Protein AF-A0A914N7N7-F1 (afdb_monomer_lite)

Structure (mmCIF, N/CA/C/O backbone):
data_AF-A0A914N7N7-F1
#
_entry.id   AF-A0A914N7N7-F1
#
loop_
_atom_site.group_PDB
_atom_site.id
_atom_site.type_symbol
_atom_site.label_atom_id
_atom_site.label_alt_id
_atom_site.label_comp_id
_atom_site.label_asym_id
_atom_site.label_entity_id
_atom_site.label_seq_id
_atom_site.pdbx_PDB_ins_code
_atom_site.Cartn_x
_atom_site.Cartn_y
_atom_site.Cartn_z
_atom_site.occupancy
_atom_site.B_iso_or_equiv
_atom_site.auth_seq_id
_atom_site.auth_comp_id
_atom_site.auth_asym_id
_atom_site.auth_atom_id
_atom_site.pdbx_PDB_model_num
ATOM 1 N N . MET A 1 1 ? 8.656 7.037 6.767 1.00 78.75 1 MET A N 1
ATOM 2 C CA . MET A 1 1 ? 8.300 6.973 5.324 1.00 78.75 1 MET A CA 1
ATOM 3 C C . MET A 1 1 ? 9.481 7.369 4.444 1.00 78.75 1 MET A C 1
ATOM 5 O O . MET A 1 1 ? 9.850 8.538 4.420 1.00 78.75 1 MET A O 1
ATOM 9 N N . HIS A 1 2 ? 10.097 6.415 3.748 1.00 85.50 2 HIS A N 1
ATOM 10 C CA . HIS A 1 2 ? 11.190 6.664 2.802 1.00 85.50 2 HIS A CA 1
ATOM 11 C C . HIS A 1 2 ? 11.108 5.654 1.648 1.00 85.50 2 HIS A C 1
ATOM 13 O O . HIS A 1 2 ? 10.667 4.531 1.882 1.00 85.50 2 HIS A O 1
ATOM 19 N N . TYR A 1 3 ? 11.494 6.064 0.437 1.00 87.81 3 TYR A N 1
ATOM 20 C CA . TYR A 1 3 ? 11.570 5.182 -0.735 1.00 87.81 3 TYR A CA 1
ATOM 21 C C . TYR A 1 3 ? 12.890 4.398 -0.758 1.00 87.81 3 TYR A C 1
ATOM 23 O O . TYR A 1 3 ? 13.839 4.766 -0.067 1.00 87.81 3 TYR A O 1
ATOM 31 N N . ASP A 1 4 ? 12.994 3.352 -1.574 1.00 90.31 4 ASP A N 1
ATOM 32 C CA . ASP A 1 4 ? 14.274 2.683 -1.810 1.00 90.31 4 ASP A CA 1
ATOM 33 C C . ASP A 1 4 ? 15.348 3.605 -2.430 1.00 90.31 4 ASP A C 1
ATOM 35 O O . ASP A 1 4 ? 15.063 4.655 -3.010 1.00 90.31 4 ASP A O 1
ATOM 39 N N . GLY A 1 5 ? 16.620 3.199 -2.332 1.00 92.25 5 GLY A N 1
ATOM 40 C CA . GLY A 1 5 ? 17.764 3.985 -2.822 1.00 92.25 5 GLY A CA 1
ATOM 41 C C . GLY A 1 5 ? 17.869 4.144 -4.350 1.00 92.25 5 GLY A C 1
ATOM 42 O O . GLY A 1 5 ? 18.729 4.881 -4.836 1.00 92.25 5 GLY A O 1
ATOM 43 N N . THR A 1 6 ? 17.031 3.449 -5.111 1.00 93.25 6 THR A N 1
ATOM 44 C CA . THR A 1 6 ? 16.954 3.451 -6.579 1.00 93.25 6 THR A CA 1
ATOM 45 C C . THR A 1 6 ? 15.691 4.126 -7.115 1.00 93.25 6 THR A C 1
ATOM 47 O O . THR A 1 6 ? 15.496 4.176 -8.332 1.00 93.25 6 THR A O 1
ATOM 50 N N . ALA A 1 7 ? 14.844 4.672 -6.240 1.00 90.69 7 ALA A N 1
ATOM 51 C CA . ALA A 1 7 ? 13.572 5.265 -6.614 1.00 90.69 7 ALA A CA 1
ATOM 52 C C . ALA A 1 7 ? 13.752 6.352 -7.683 1.00 90.69 7 ALA A C 1
ATOM 54 O O . ALA A 1 7 ? 14.607 7.236 -7.567 1.00 90.69 7 ALA A O 1
ATOM 55 N N . PHE A 1 8 ? 12.943 6.265 -8.744 1.00 92.12 8 PHE A N 1
ATOM 56 C CA . PHE A 1 8 ? 12.996 7.132 -9.932 1.00 92.12 8 PHE A CA 1
ATOM 57 C C . PHE A 1 8 ? 14.332 7.102 -10.701 1.00 92.12 8 PHE A C 1
ATOM 59 O O . PHE A 1 8 ? 14.587 7.949 -11.560 1.00 92.12 8 PHE A O 1
ATOM 66 N N . GLY A 1 9 ? 15.187 6.117 -10.424 1.00 92.50 9 GLY A N 1
ATOM 67 C CA . GLY A 1 9 ? 16.437 5.895 -11.130 1.00 92.50 9 GLY A CA 1
ATOM 68 C C . GLY A 1 9 ? 16.209 5.441 -12.564 1.00 92.50 9 GLY A C 1
ATOM 69 O O . GLY A 1 9 ? 15.382 4.574 -12.848 1.00 92.50 9 GLY A O 1
ATOM 70 N N . ARG A 1 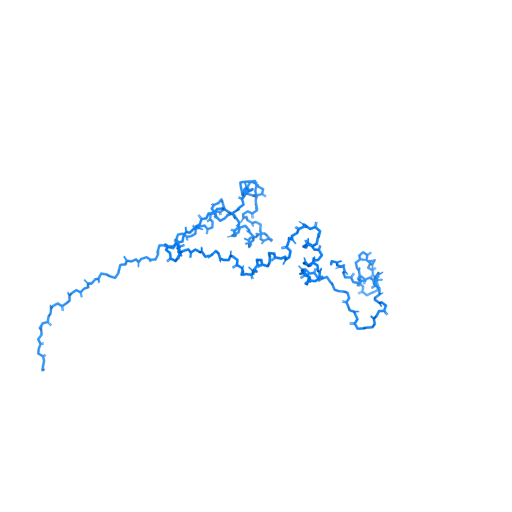10 ? 16.984 6.005 -13.494 1.00 94.69 10 ARG A N 1
ATOM 71 C CA . ARG A 1 10 ? 17.036 5.486 -14.865 1.00 94.69 10 ARG A CA 1
ATOM 72 C C . ARG A 1 10 ? 17.575 4.058 -14.850 1.00 94.69 10 ARG A C 1
ATOM 74 O O . ARG A 1 10 ? 18.419 3.714 -14.026 1.00 94.69 10 ARG A O 1
ATOM 81 N N . ILE A 1 11 ? 17.110 3.239 -15.787 1.00 95.38 11 ILE A N 1
ATOM 82 C CA . ILE A 1 11 ? 17.629 1.883 -15.967 1.00 95.38 11 ILE A CA 1
ATOM 83 C C . ILE A 1 11 ? 18.991 1.978 -16.652 1.00 95.38 11 ILE A C 1
ATOM 85 O O . ILE A 1 11 ? 19.113 2.565 -17.731 1.00 95.38 11 ILE A O 1
ATOM 89 N N . ASP A 1 12 ? 20.012 1.385 -16.042 1.00 95.19 12 ASP A N 1
ATOM 90 C CA . ASP A 1 12 ? 21.310 1.226 -16.682 1.00 95.19 12 ASP A CA 1
ATOM 91 C C . ASP A 1 12 ? 21.186 0.261 -17.870 1.00 95.19 12 ASP A C 1
ATOM 93 O O . ASP A 1 12 ? 20.746 -0.882 -17.731 1.00 95.19 12 ASP A O 1
ATOM 97 N N . LYS A 1 13 ? 21.605 0.714 -19.055 1.00 94.69 13 LYS A N 1
ATOM 98 C CA . LYS A 1 13 ? 21.492 -0.056 -20.301 1.00 94.69 13 LYS A CA 1
ATOM 99 C C . LYS A 1 13 ? 22.304 -1.351 -20.265 1.00 94.69 13 LYS A C 1
ATOM 101 O O . LYS A 1 13 ? 21.933 -2.306 -20.945 1.00 94.69 13 LYS A O 1
ATOM 106 N N . ARG A 1 14 ? 23.393 -1.394 -19.487 1.00 94.25 14 ARG A N 1
ATOM 107 C CA . ARG A 1 14 ? 24.289 -2.556 -19.412 1.00 94.25 14 ARG A CA 1
ATOM 108 C C . ARG A 1 14 ? 23.801 -3.597 -18.412 1.00 94.25 14 ARG A C 1
ATOM 110 O O . ARG A 1 14 ? 23.659 -4.760 -18.770 1.00 94.25 14 ARG A O 1
ATOM 117 N N . SER A 1 15 ? 23.556 -3.198 -17.168 1.00 93.88 15 SER A N 1
ATOM 118 C CA . SER A 1 15 ? 23.137 -4.122 -16.105 1.00 93.88 15 SER A CA 1
ATOM 119 C C . SER A 1 15 ? 21.632 -4.391 -16.075 1.00 93.88 15 SER A C 1
ATOM 121 O O . SER A 1 15 ? 21.203 -5.314 -15.386 1.00 93.88 15 SER A O 1
ATOM 123 N N . ARG A 1 16 ? 20.829 -3.590 -16.794 1.00 94.06 16 ARG A N 1
ATOM 124 C CA . ARG A 1 16 ? 19.357 -3.561 -16.727 1.00 94.06 16 ARG A CA 1
ATOM 125 C C . ARG A 1 16 ? 18.800 -3.377 -15.313 1.00 94.06 16 ARG A C 1
ATOM 127 O O . ARG A 1 16 ? 17.663 -3.751 -15.042 1.00 94.06 16 ARG A O 1
ATOM 134 N N . LYS A 1 17 ? 19.588 -2.785 -14.415 1.00 92.12 17 LYS A N 1
ATOM 135 C CA . LYS A 1 17 ? 19.175 -2.447 -13.051 1.00 92.12 17 LYS A CA 1
ATOM 136 C C . LYS A 1 17 ? 18.900 -0.948 -12.936 1.00 92.12 17 LYS A C 1
ATOM 138 O O . LYS A 1 17 ? 19.521 -0.163 -13.659 1.00 92.12 17 LYS A O 1
ATOM 143 N N . PRO A 1 18 ? 17.981 -0.534 -12.052 1.00 93.00 18 PRO A N 1
ATOM 144 C CA . PRO A 1 18 ? 17.775 0.877 -11.778 1.00 93.00 18 PRO A CA 1
ATOM 145 C C . PRO A 1 18 ? 19.027 1.458 -11.108 1.00 93.00 18 PRO A C 1
ATOM 147 O O . PRO A 1 18 ? 19.626 0.848 -10.220 1.00 93.00 18 PRO A O 1
ATOM 150 N N . MET A 1 19 ? 19.454 2.626 -11.578 1.00 92.50 19 MET A N 1
ATOM 151 C CA . MET A 1 19 ? 20.587 3.345 -11.006 1.00 92.50 19 MET A CA 1
ATOM 152 C C . MET A 1 19 ? 20.211 3.922 -9.640 1.00 92.50 19 MET A C 1
ATOM 154 O O . MET A 1 19 ? 19.094 4.397 -9.448 1.00 92.50 19 MET A O 1
ATOM 158 N N . MET A 1 20 ? 21.157 3.918 -8.698 1.00 91.69 20 MET A N 1
ATOM 159 C CA . MET A 1 20 ? 20.942 4.549 -7.396 1.00 91.69 20 MET A CA 1
ATOM 160 C C . MET A 1 20 ? 20.775 6.062 -7.543 1.00 91.69 20 MET A C 1
ATOM 162 O O . MET A 1 20 ? 21.581 6.727 -8.194 1.00 91.69 20 MET A O 1
ATOM 166 N N . THR A 1 21 ? 19.744 6.596 -6.899 1.00 93.25 21 THR A N 1
ATOM 167 C CA . THR A 1 21 ? 19.415 8.027 -6.846 1.00 93.25 21 THR A CA 1
ATOM 168 C C . THR A 1 21 ? 19.624 8.604 -5.452 1.00 93.25 21 THR A C 1
ATOM 170 O O . THR A 1 21 ? 19.830 9.808 -5.309 1.00 93.25 21 THR A O 1
ATOM 173 N N . MET A 1 22 ? 19.635 7.756 -4.420 1.00 92.25 22 MET A N 1
ATOM 174 C CA . MET A 1 22 ? 19.854 8.158 -3.035 1.00 92.25 22 MET A CA 1
ATOM 175 C C . MET A 1 22 ? 20.921 7.282 -2.383 1.00 92.25 22 MET A C 1
ATOM 177 O O . MET A 1 22 ? 20.786 6.062 -2.293 1.00 92.25 22 MET A O 1
ATOM 181 N N . ARG A 1 23 ? 21.985 7.925 -1.887 1.00 90.88 23 ARG A N 1
ATOM 182 C CA . ARG A 1 23 ? 23.068 7.271 -1.145 1.00 90.88 23 ARG A CA 1
ATOM 183 C C . ARG A 1 23 ? 23.063 7.737 0.316 1.00 90.88 23 ARG A C 1
ATOM 185 O O . ARG A 1 23 ? 23.256 8.931 0.559 1.00 90.88 23 ARG A O 1
ATOM 192 N N . PRO A 1 24 ? 22.888 6.831 1.294 1.00 91.19 24 PRO A N 1
ATOM 193 C CA . PRO A 1 24 ? 23.025 7.167 2.706 1.00 91.19 24 PRO A CA 1
ATOM 194 C C . PRO A 1 24 ? 24.422 7.699 3.023 1.00 91.19 24 PRO A C 1
ATOM 196 O O . PRO A 1 24 ? 25.420 7.163 2.549 1.00 91.19 24 PRO A O 1
ATOM 199 N N . LYS A 1 25 ? 24.492 8.751 3.844 1.00 94.12 25 LYS A N 1
ATOM 200 C CA . LYS A 1 25 ? 25.770 9.300 4.331 1.00 94.12 25 LYS A CA 1
ATOM 201 C C . LYS A 1 25 ? 26.357 8.508 5.497 1.00 94.12 25 LYS A C 1
ATOM 203 O O . LYS A 1 25 ? 27.549 8.603 5.746 1.00 94.12 25 LYS A O 1
ATOM 208 N N . ARG A 1 26 ? 25.507 7.805 6.247 1.00 92.44 26 ARG A N 1
ATOM 209 C CA . ARG A 1 26 ? 25.932 6.948 7.354 1.00 92.44 26 ARG A CA 1
ATOM 210 C C . ARG A 1 26 ? 26.138 5.540 6.829 1.00 92.44 26 ARG A C 1
ATOM 212 O O . ARG A 1 26 ? 25.270 5.015 6.128 1.00 92.44 26 ARG A O 1
ATOM 219 N N . ASP A 1 27 ? 27.257 4.953 7.214 1.00 91.81 27 ASP A N 1
ATOM 220 C CA . ASP A 1 27 ? 27.590 3.589 6.844 1.00 91.81 27 ASP A CA 1
ATOM 221 C C . ASP A 1 27 ? 26.633 2.587 7.504 1.00 91.81 27 ASP A C 1
ATOM 223 O O . ASP A 1 27 ? 26.056 2.844 8.562 1.00 91.81 27 ASP A O 1
ATOM 227 N N . GLY A 1 28 ? 26.416 1.453 6.836 1.00 89.81 28 GLY A N 1
ATOM 228 C CA . GLY A 1 28 ? 25.513 0.394 7.299 1.00 89.81 28 GLY A CA 1
ATOM 229 C C . GLY A 1 28 ? 24.018 0.662 7.086 1.00 89.81 28 GLY A C 1
ATOM 230 O O . GLY A 1 28 ? 23.205 -0.224 7.339 1.00 89.81 28 GLY A O 1
ATOM 231 N N . ILE A 1 29 ? 23.630 1.839 6.584 1.00 88.56 29 ILE A N 1
ATOM 232 C CA . ILE A 1 29 ? 22.232 2.123 6.242 1.00 88.56 29 ILE A CA 1
ATOM 233 C C . ILE A 1 29 ? 21.930 1.617 4.832 1.00 88.56 29 ILE A C 1
ATOM 235 O O . ILE A 1 29 ? 22.598 1.985 3.868 1.00 88.56 29 ILE A O 1
ATOM 239 N N . VAL A 1 30 ? 20.870 0.820 4.705 1.00 87.25 30 VAL A N 1
ATOM 240 C CA . VAL A 1 30 ? 20.326 0.376 3.418 1.00 87.25 30 VAL A CA 1
ATOM 241 C C . VAL A 1 30 ? 18.911 0.918 3.277 1.00 87.25 30 VAL A C 1
ATOM 243 O O . VAL A 1 30 ? 18.057 0.663 4.122 1.00 87.25 30 VAL A O 1
ATOM 246 N N . LEU A 1 31 ? 18.663 1.660 2.200 1.00 84.62 31 LEU A N 1
ATOM 247 C CA . LEU A 1 31 ? 17.344 2.203 1.881 1.00 84.62 31 LEU A CA 1
ATOM 248 C C . LEU A 1 31 ? 16.577 1.159 1.072 1.00 84.62 31 LEU A C 1
ATOM 250 O O . LEU A 1 31 ? 16.891 0.925 -0.097 1.00 84.62 31 LEU A O 1
ATOM 254 N N . ARG A 1 32 ? 15.613 0.508 1.718 1.00 82.38 32 ARG A N 1
ATOM 255 C CA . ARG A 1 32 ? 14.677 -0.434 1.100 1.00 82.38 32 ARG A CA 1
ATOM 256 C C . ARG A 1 32 ? 13.276 0.157 1.146 1.00 82.38 32 ARG A C 1
ATOM 258 O O . ARG A 1 32 ? 12.991 0.986 2.011 1.00 82.38 32 ARG A O 1
ATOM 265 N N . ASP A 1 33 ? 12.418 -0.309 0.250 1.00 77.75 33 ASP A N 1
ATOM 266 C CA . ASP A 1 33 ? 10.997 -0.008 0.331 1.00 77.75 33 ASP A CA 1
ATOM 267 C C . ASP A 1 33 ? 10.421 -0.620 1.608 1.00 77.75 33 ASP A C 1
ATOM 269 O O . ASP A 1 33 ? 10.396 -1.839 1.793 1.00 77.75 33 ASP A O 1
ATOM 273 N N . ASN A 1 34 ? 9.973 0.253 2.504 1.00 75.56 34 ASN A N 1
ATOM 274 C CA . ASN A 1 34 ? 9.333 -0.140 3.748 1.00 75.56 34 ASN A CA 1
ATOM 275 C C . ASN A 1 34 ? 7.817 -0.093 3.539 1.00 75.56 34 ASN A C 1
ATOM 277 O O . ASN A 1 34 ? 7.228 0.985 3.460 1.00 75.56 34 ASN A O 1
ATOM 281 N N . LEU A 1 35 ? 7.192 -1.269 3.445 1.00 77.94 35 LEU A N 1
ATOM 282 C CA . LEU A 1 35 ? 5.729 -1.415 3.373 1.00 77.94 35 LEU A CA 1
ATOM 283 C C . LEU A 1 35 ? 5.058 -1.341 4.754 1.00 77.94 35 LEU A C 1
ATOM 285 O O . LEU A 1 35 ? 3.833 -1.344 4.851 1.00 77.94 35 LEU A O 1
ATOM 289 N N . GLU A 1 36 ? 5.861 -1.273 5.815 1.00 82.44 36 GLU A N 1
ATOM 290 C CA . GLU A 1 36 ? 5.419 -1.216 7.203 1.00 82.44 36 GLU A CA 1
ATOM 291 C C . GLU A 1 36 ? 5.825 0.118 7.835 1.00 82.44 36 GLU A C 1
ATOM 293 O O . GLU A 1 36 ? 6.888 0.674 7.541 1.00 82.44 36 GLU A O 1
ATOM 298 N N . LEU A 1 37 ? 4.957 0.640 8.704 1.00 85.00 37 LEU A N 1
ATOM 299 C CA . LEU A 1 37 ? 5.245 1.842 9.481 1.00 85.00 37 LEU A CA 1
ATOM 300 C C . LEU A 1 37 ? 6.212 1.498 10.610 1.00 85.00 37 LEU A C 1
ATOM 302 O O . LEU A 1 37 ? 5.992 0.540 11.347 1.00 85.00 37 LEU A O 1
ATOM 306 N N . THR A 1 38 ? 7.253 2.311 10.767 1.00 84.50 38 THR A N 1
ATOM 307 C CA . THR A 1 38 ? 8.146 2.203 11.925 1.00 84.50 38 THR A CA 1
ATOM 308 C C . THR A 1 38 ? 7.485 2.781 13.176 1.00 84.50 38 THR A C 1
ATOM 310 O O . THR A 1 38 ? 6.587 3.621 13.076 1.00 84.50 38 THR A O 1
ATOM 313 N N . ASP A 1 39 ? 7.973 2.413 14.362 1.00 85.25 39 ASP A N 1
ATOM 314 C CA . ASP A 1 39 ? 7.497 2.989 15.630 1.00 85.25 39 ASP A CA 1
ATOM 315 C C . ASP A 1 39 ? 7.588 4.525 15.641 1.00 85.25 39 ASP A C 1
ATOM 317 O O . ASP A 1 39 ? 6.687 5.206 16.126 1.00 85.25 39 ASP A O 1
ATOM 321 N N . LEU A 1 40 ? 8.627 5.083 15.009 1.00 85.00 40 LEU A N 1
ATOM 322 C CA . LEU A 1 40 ? 8.795 6.529 14.841 1.00 85.00 40 LEU A CA 1
ATOM 323 C C . LEU A 1 40 ? 7.754 7.146 13.899 1.00 85.00 40 LEU A C 1
ATOM 325 O O . LEU A 1 40 ? 7.342 8.288 14.098 1.00 85.00 40 LEU A O 1
ATOM 329 N N . ASP A 1 41 ? 7.344 6.432 12.848 1.00 86.06 41 ASP A N 1
ATOM 330 C CA . ASP A 1 41 ? 6.268 6.901 11.972 1.00 86.06 41 ASP A CA 1
ATOM 331 C C . ASP A 1 41 ? 4.937 6.935 12.740 1.00 86.06 41 ASP A C 1
ATOM 333 O O . ASP A 1 41 ? 4.186 7.905 12.629 1.00 86.06 41 ASP A O 1
ATOM 337 N N . ILE A 1 42 ? 4.675 5.921 13.570 1.00 85.12 42 ILE A N 1
ATOM 338 C CA . ILE A 1 42 ? 3.490 5.851 14.435 1.00 85.12 42 ILE A CA 1
ATOM 339 C C . ILE A 1 42 ? 3.492 6.999 15.450 1.00 85.12 42 ILE A C 1
ATOM 341 O O . ILE A 1 42 ? 2.479 7.680 15.609 1.00 85.12 42 ILE A O 1
ATOM 345 N N . GLU A 1 43 ? 4.625 7.258 16.099 1.00 87.00 43 GLU A N 1
ATOM 346 C CA . GLU A 1 43 ? 4.773 8.352 17.062 1.00 87.00 43 GLU A CA 1
ATOM 347 C C . GLU A 1 43 ? 4.529 9.719 16.406 1.00 87.00 43 GLU A C 1
ATOM 349 O O . GLU A 1 43 ? 3.762 10.538 16.916 1.00 87.00 43 GLU A O 1
ATOM 354 N N . LYS A 1 44 ? 5.098 9.952 15.217 1.00 86.12 44 LYS A N 1
ATOM 355 C CA . LYS A 1 44 ? 4.849 11.185 14.453 1.00 86.12 44 LYS A CA 1
ATOM 356 C C . LYS A 1 44 ? 3.376 11.366 14.111 1.00 86.12 44 LYS A C 1
ATOM 358 O O . LYS A 1 44 ? 2.868 12.482 14.202 1.00 86.12 44 LYS A O 1
ATOM 363 N N . LEU A 1 45 ? 2.685 10.292 13.732 1.00 87.25 45 LEU A N 1
ATOM 364 C CA . LEU A 1 45 ? 1.250 10.342 13.463 1.00 87.25 45 LEU A CA 1
ATOM 365 C C . LEU A 1 45 ? 0.456 10.720 14.714 1.00 87.25 45 LEU A C 1
ATOM 367 O O . LEU A 1 45 ? -0.435 11.554 14.609 1.00 87.25 45 LEU A O 1
ATOM 371 N N . GLN A 1 46 ? 0.800 10.171 15.882 1.00 86.00 46 GLN A N 1
ATOM 372 C CA . GLN A 1 46 ? 0.132 10.496 17.148 1.00 86.00 46 GLN A CA 1
ATOM 373 C C . GLN A 1 46 ? 0.272 11.975 17.520 1.00 86.00 46 GLN A C 1
ATOM 375 O O . GLN A 1 46 ? -0.706 12.591 17.950 1.00 86.00 46 GLN A O 1
ATOM 380 N N . ILE A 1 47 ? 1.463 12.547 17.311 1.00 84.25 47 ILE A N 1
ATOM 381 C CA . ILE A 1 47 ? 1.724 13.979 17.513 1.00 84.25 47 ILE A CA 1
ATOM 382 C C . ILE A 1 47 ? 0.853 14.810 16.566 1.00 84.25 47 ILE A C 1
ATOM 384 O O . ILE A 1 47 ? 0.159 15.725 17.005 1.00 84.25 47 ILE A O 1
ATOM 388 N N . LEU A 1 48 ? 0.856 14.478 15.271 1.00 85.06 48 LEU A N 1
ATOM 389 C CA . LEU A 1 48 ? 0.099 15.215 14.254 1.00 85.06 48 LEU A CA 1
ATOM 390 C C . LEU A 1 48 ? -1.415 15.123 14.455 1.00 85.06 48 LEU A C 1
ATOM 392 O O . LEU A 1 48 ? -2.129 16.090 14.205 1.00 85.06 48 LEU A O 1
ATOM 396 N N . SER A 1 49 ? -1.915 13.970 14.894 1.00 81.31 49 SER A N 1
ATOM 397 C CA . SER A 1 49 ? -3.345 13.740 15.085 1.00 81.31 49 SER A CA 1
ATOM 398 C C . SER A 1 49 ? -3.881 14.283 16.410 1.00 81.31 49 SER A C 1
ATOM 400 O O . SER A 1 49 ? -5.066 14.103 16.689 1.00 81.31 49 SER A O 1
ATOM 402 N N . GLY A 1 50 ? -3.037 14.885 17.259 1.00 81.81 50 GLY A N 1
ATOM 40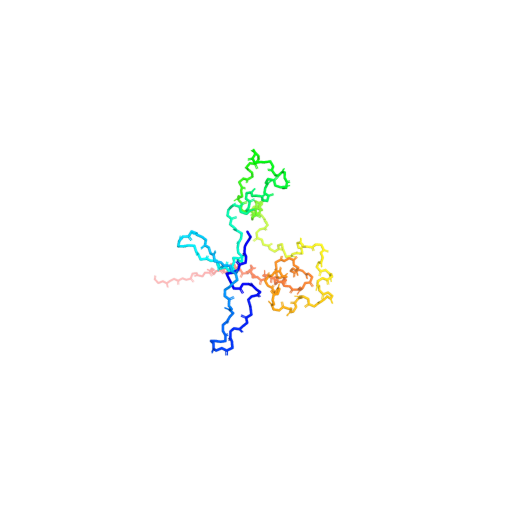3 C CA . GLY A 1 50 ? -3.436 15.321 18.598 1.00 81.81 50 GLY A CA 1
ATOM 404 C C . GLY A 1 50 ? -3.932 14.163 19.470 1.00 81.81 50 GLY A C 1
ATOM 405 O O . GLY A 1 50 ? -4.792 14.355 20.332 1.00 81.81 50 GLY A O 1
ATOM 406 N N . CYS A 1 51 ? -3.448 12.939 19.224 1.00 72.62 51 CYS A N 1
ATOM 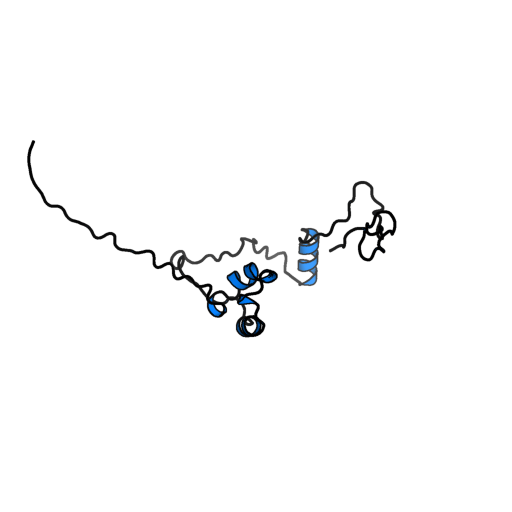407 C CA . CYS A 1 51 ? -3.787 11.809 20.076 1.00 72.62 51 CYS A CA 1
ATOM 408 C C . CYS A 1 51 ? -3.131 12.015 21.444 1.00 72.62 51 CYS A C 1
ATOM 410 O O . CYS A 1 51 ? -1.914 11.996 21.571 1.00 72.62 51 CYS A O 1
ATOM 412 N N . ASP A 1 52 ? -3.956 12.206 22.469 1.00 71.12 52 ASP A N 1
ATOM 413 C CA . ASP A 1 52 ? -3.517 12.411 23.845 1.00 71.12 52 ASP A CA 1
ATOM 414 C C . ASP A 1 52 ? -2.811 11.159 24.403 1.00 71.12 52 ASP A C 1
ATOM 416 O O . ASP A 1 52 ? -3.451 10.180 24.798 1.00 71.12 52 ASP A O 1
ATOM 420 N N . SER A 1 53 ? -1.477 11.194 24.442 1.00 62.94 53 SER A N 1
ATOM 421 C CA . SER A 1 53 ? -0.604 10.116 24.927 1.00 62.94 53 SER A CA 1
ATOM 422 C C . SER A 1 53 ? -0.795 9.789 26.414 1.00 62.94 53 SER A C 1
ATOM 424 O O . SER A 1 53 ? -0.375 8.718 26.862 1.00 62.94 53 SER A O 1
ATOM 426 N N . THR A 1 54 ? -1.441 10.672 27.192 1.00 58.50 54 THR A N 1
ATOM 427 C CA . THR A 1 54 ? -1.803 10.402 28.598 1.00 58.50 54 THR A CA 1
ATOM 428 C C . THR A 1 54 ? -2.950 9.399 28.695 1.00 58.50 54 THR A C 1
ATOM 430 O O . THR A 1 54 ? -3.015 8.590 29.623 1.00 58.50 54 THR A O 1
ATOM 433 N N . LYS A 1 55 ? -3.774 9.318 27.647 1.00 57.53 55 LYS A N 1
ATOM 434 C CA . LYS A 1 55 ? -4.625 8.167 27.375 1.00 57.53 55 LYS A CA 1
ATOM 435 C C . LYS A 1 55 ? -3.791 7.172 26.590 1.00 57.53 55 LYS A C 1
ATOM 437 O O . LYS A 1 55 ? -4.039 6.931 25.409 1.00 57.53 55 LYS A O 1
ATOM 442 N N . LYS A 1 56 ? -2.863 6.494 27.277 1.00 52.09 56 LYS A N 1
ATOM 443 C CA . LYS A 1 56 ? -2.442 5.155 26.856 1.00 52.09 56 LYS A CA 1
ATOM 444 C C . LYS A 1 56 ? -3.692 4.279 26.872 1.00 52.09 56 LYS A C 1
ATOM 446 O O . LYS A 1 56 ? -3.927 3.502 27.796 1.00 52.09 56 LYS A O 1
ATOM 451 N N . ARG A 1 57 ? -4.514 4.366 25.823 1.00 57.28 57 ARG A N 1
ATOM 452 C CA . ARG A 1 57 ? -5.267 3.212 25.376 1.00 57.28 57 ARG A CA 1
ATOM 453 C C . ARG A 1 57 ? -4.165 2.209 25.143 1.00 57.28 57 ARG A C 1
ATOM 455 O O . ARG A 1 57 ? -3.426 2.331 24.173 1.00 57.28 57 ARG A O 1
ATOM 462 N N . LYS A 1 58 ? -3.998 1.276 26.088 1.00 47.12 58 LYS A N 1
ATOM 463 C CA . LYS A 1 58 ? -3.334 0.018 25.793 1.00 47.12 58 LYS A CA 1
ATOM 464 C C . LYS A 1 58 ? -3.905 -0.340 24.434 1.00 47.12 58 LYS A C 1
ATOM 466 O O . LYS A 1 58 ? -5.118 -0.556 24.341 1.00 47.12 58 LYS A O 1
ATOM 471 N N . PHE A 1 59 ? -3.084 -0.332 23.392 1.00 52.88 59 PHE A N 1
ATOM 472 C CA . PHE A 1 59 ? -3.419 -1.071 22.198 1.00 52.88 59 PHE A CA 1
ATOM 473 C C . PHE A 1 59 ? -3.317 -2.538 22.623 1.00 52.88 59 PHE A C 1
ATOM 475 O O . PHE A 1 59 ? -2.405 -3.272 22.281 1.00 52.88 59 PHE A O 1
ATOM 482 N N . ARG A 1 60 ? -4.262 -2.952 23.474 1.00 49.56 60 ARG A N 1
ATOM 483 C CA . ARG A 1 60 ? -4.912 -4.218 23.277 1.00 49.56 60 ARG A CA 1
ATOM 484 C C . ARG A 1 60 ? -5.468 -4.045 21.876 1.00 49.56 60 ARG A C 1
ATOM 486 O O . ARG A 1 60 ? -6.223 -3.080 21.686 1.00 49.56 60 ARG A O 1
ATOM 493 N N . PRO A 1 61 ? -5.080 -4.864 20.891 1.00 45.31 61 PRO A N 1
ATOM 494 C CA . PRO A 1 61 ? -5.939 -4.989 19.736 1.00 45.31 61 PRO A CA 1
ATOM 495 C C . PRO A 1 61 ? -7.340 -5.154 20.318 1.00 45.31 61 PRO A C 1
ATOM 497 O O . PRO A 1 61 ? -7.590 -6.092 21.074 1.00 45.31 61 PRO A O 1
ATOM 500 N N . LYS A 1 62 ? -8.226 -4.186 20.075 1.00 46.19 62 LYS A N 1
ATOM 501 C CA . LYS A 1 62 ? -9.650 -4.395 20.286 1.00 46.19 62 LYS A CA 1
ATOM 502 C C . LYS A 1 62 ? -10.085 -5.370 19.190 1.00 46.19 62 LYS A C 1
ATOM 504 O O . LYS A 1 62 ? -10.848 -5.020 18.303 1.00 46.19 62 LYS A O 1
ATOM 509 N N . VAL A 1 63 ? -9.601 -6.610 19.263 1.00 52.25 63 VAL A N 1
ATOM 510 C CA . VAL A 1 63 ? -10.549 -7.711 19.320 1.00 52.25 63 VAL A CA 1
ATOM 511 C C . VAL A 1 63 ? -11.378 -7.328 20.529 1.00 52.25 63 VAL A C 1
ATOM 513 O O . VAL A 1 63 ? -10.838 -7.239 21.635 1.00 52.25 63 VAL A O 1
ATOM 516 N N . GLY A 1 64 ? -12.583 -6.820 20.271 1.00 47.78 64 GLY A N 1
ATOM 517 C CA . GLY A 1 64 ? -13.438 -6.309 21.325 1.00 47.78 64 GLY A CA 1
ATOM 518 C C . GLY A 1 64 ? -13.409 -7.284 22.494 1.00 47.78 64 GLY A C 1
ATOM 519 O O . GLY A 1 64 ? -13.347 -8.498 22.293 1.00 47.78 64 GLY A O 1
ATOM 520 N N . ALA A 1 65 ? -13.460 -6.758 23.713 1.00 50.69 65 ALA A N 1
ATOM 521 C CA . ALA A 1 65 ? -14.187 -7.486 24.733 1.00 50.69 65 ALA A CA 1
ATOM 522 C C . ALA A 1 65 ? -15.620 -7.596 24.191 1.00 50.69 65 ALA A C 1
ATOM 524 O O . ALA A 1 65 ? -16.437 -6.700 24.366 1.00 50.69 65 ALA A O 1
ATOM 525 N N . VAL A 1 66 ? -15.823 -8.606 23.350 1.00 47.81 66 VAL A N 1
ATOM 526 C CA . VAL A 1 66 ? -17.096 -9.245 23.119 1.00 47.81 66 VAL A CA 1
ATOM 527 C C . VAL A 1 66 ? -17.329 -9.902 24.461 1.00 47.81 66 VAL A C 1
ATOM 529 O O . VAL A 1 66 ? -16.529 -10.743 24.882 1.00 47.81 66 VAL A O 1
ATOM 532 N N . ASP A 1 67 ? -18.340 -9.435 25.185 1.00 45.69 67 ASP A N 1
ATOM 533 C CA . ASP A 1 67 ? -18.921 -10.240 26.247 1.00 45.69 67 ASP A CA 1
ATOM 534 C C . ASP A 1 67 ? -19.057 -11.653 25.682 1.00 45.69 67 ASP A C 1
ATOM 536 O O . ASP A 1 67 ? -19.568 -11.812 24.573 1.00 45.69 67 ASP A O 1
ATOM 540 N N . SER A 1 68 ? -18.521 -12.656 26.379 1.00 56.69 68 SER A N 1
ATOM 541 C CA . SER A 1 68 ? -18.329 -14.034 25.894 1.00 56.69 68 SER A CA 1
ATOM 542 C C . SER A 1 68 ? -19.629 -14.798 25.583 1.00 56.69 68 SER A C 1
ATOM 544 O O . SER A 1 68 ? -19.680 -16.018 25.701 1.00 56.69 68 SER A O 1
ATOM 546 N N . LYS A 1 69 ? -20.692 -14.091 25.202 1.00 48.81 69 LYS A N 1
ATOM 547 C CA . LYS A 1 69 ? -21.987 -14.591 24.772 1.00 48.81 69 LYS A CA 1
ATOM 548 C C . LYS A 1 69 ? -22.249 -14.427 23.268 1.00 48.81 69 LYS A C 1
ATOM 550 O O . LYS A 1 69 ? -23.264 -14.933 22.815 1.00 48.81 69 LYS A O 1
ATOM 555 N N . ASP A 1 70 ? -21.357 -13.781 22.507 1.00 52.56 70 ASP A N 1
ATOM 556 C CA . ASP A 1 70 ? -21.530 -13.588 21.052 1.00 52.56 70 ASP A CA 1
ATOM 557 C C . ASP A 1 70 ? -20.266 -13.946 20.245 1.00 52.56 70 ASP A C 1
ATOM 559 O O . ASP A 1 70 ? -19.841 -13.269 19.308 1.00 52.56 70 ASP A O 1
ATOM 563 N N . LEU A 1 71 ? -19.607 -15.036 20.650 1.00 54.41 71 LEU A N 1
ATOM 564 C CA . LEU A 1 71 ? -18.443 -15.603 19.964 1.00 54.41 71 LEU A CA 1
ATOM 565 C C . LEU A 1 71 ? -18.860 -16.564 18.833 1.00 54.41 71 LEU A C 1
ATOM 567 O O . LEU A 1 71 ? -18.257 -17.616 18.639 1.00 54.41 71 LEU A O 1
ATOM 571 N N . GLY A 1 72 ? -19.905 -16.197 18.090 1.00 55.62 72 GLY A N 1
ATOM 572 C CA . GLY A 1 72 ? -20.405 -16.947 16.945 1.00 55.62 72 GLY A CA 1
ATOM 573 C C . GLY A 1 72 ? -21.291 -16.070 16.065 1.00 55.62 72 GLY A C 1
ATOM 574 O O . GLY A 1 72 ? -22.386 -15.709 16.459 1.00 55.62 72 GLY A O 1
ATOM 575 N N . ASN A 1 73 ? -20.834 -15.782 14.844 1.00 57.78 73 ASN A N 1
ATOM 576 C CA . ASN A 1 73 ? -21.652 -15.277 13.729 1.00 57.78 73 ASN A CA 1
ATOM 577 C C . ASN A 1 73 ? -21.999 -13.776 13.647 1.00 57.78 73 ASN A C 1
ATOM 579 O O . ASN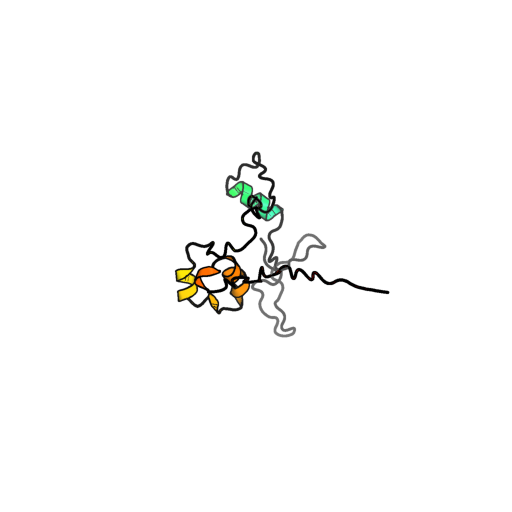 A 1 73 ? -22.953 -13.433 12.950 1.00 57.78 73 ASN A O 1
ATOM 583 N N . SER A 1 74 ? -21.189 -12.846 14.168 1.00 70.44 74 SER A N 1
ATOM 584 C CA . SER A 1 74 ? -21.274 -11.442 13.705 1.00 70.44 74 SER A CA 1
ATOM 585 C C . SER A 1 74 ? -20.689 -11.306 12.285 1.00 70.44 74 SER A C 1
ATOM 587 O O . SER A 1 74 ? -19.641 -10.685 12.071 1.00 70.44 74 SER A O 1
ATOM 589 N N . CYS A 1 75 ? -21.346 -11.913 11.299 1.00 81.50 75 CYS A N 1
ATOM 590 C CA . CYS A 1 75 ? -21.035 -11.693 9.903 1.00 81.50 75 CYS A CA 1
ATOM 591 C C . CYS A 1 75 ? -21.787 -10.466 9.390 1.00 81.50 75 CYS A C 1
ATOM 593 O O . CYS A 1 75 ? -22.984 -10.515 9.120 1.00 81.50 75 CYS A O 1
ATOM 595 N N . GLY A 1 76 ? -21.068 -9.352 9.302 1.00 87.81 76 GLY A N 1
ATOM 596 C CA . GLY A 1 76 ? -21.611 -8.055 8.930 1.00 87.81 76 GLY A CA 1
ATOM 597 C C . GLY A 1 76 ? -20.546 -7.176 8.295 1.00 87.81 76 GLY A C 1
ATOM 598 O O . GLY A 1 76 ? -19.340 -7.419 8.437 1.00 87.81 76 GLY A O 1
ATOM 599 N N . ASP A 1 77 ? -20.995 -6.143 7.594 1.00 91.19 77 ASP A N 1
ATOM 600 C CA . ASP A 1 77 ? -20.097 -5.147 7.027 1.00 91.19 77 ASP A CA 1
ATOM 601 C C . ASP A 1 77 ? -19.569 -4.199 8.106 1.00 91.19 77 ASP A C 1
ATOM 603 O O . ASP A 1 77 ? -20.291 -3.730 8.983 1.00 91.19 77 ASP A O 1
ATOM 607 N N . ARG A 1 78 ? -18.270 -3.911 8.033 1.00 90.19 78 ARG A N 1
ATOM 608 C CA . ARG A 1 78 ? -17.561 -2.993 8.936 1.00 90.19 78 ARG A CA 1
ATOM 609 C C . ARG A 1 78 ? -17.305 -1.632 8.295 1.00 90.19 78 ARG A C 1
ATOM 611 O O . ARG A 1 78 ? -16.996 -0.675 9.000 1.00 90.19 78 ARG A O 1
ATOM 618 N N . SER A 1 79 ? -17.408 -1.545 6.969 1.00 89.25 79 SER A N 1
ATOM 619 C CA . SER A 1 79 ? -17.234 -0.306 6.214 1.00 89.25 79 SER A CA 1
ATOM 620 C C . SER A 1 79 ? -18.566 0.201 5.669 1.00 89.25 79 SER A C 1
ATOM 622 O O . SER A 1 79 ? -19.370 -0.561 5.146 1.00 89.25 79 SER A O 1
ATOM 624 N N . LEU A 1 80 ? -18.758 1.519 5.706 1.00 91.75 80 LEU A N 1
ATOM 625 C CA . LEU A 1 80 ? -19.930 2.190 5.129 1.00 91.75 80 LEU A CA 1
ATOM 626 C C . LEU A 1 80 ? -19.931 2.176 3.589 1.00 91.75 80 LEU A C 1
ATOM 628 O O . LEU A 1 80 ? -20.960 2.409 2.965 1.00 91.75 80 LEU A O 1
ATOM 632 N N . ASN A 1 81 ? -18.783 1.897 2.963 1.00 92.94 81 ASN A N 1
ATOM 633 C CA . ASN A 1 81 ? -18.602 1.995 1.512 1.00 92.94 81 ASN A CA 1
ATOM 634 C C . ASN A 1 81 ? -18.724 0.648 0.785 1.00 92.94 81 ASN A C 1
ATOM 636 O O . ASN A 1 81 ? -18.383 0.563 -0.397 1.00 92.94 81 ASN A O 1
ATOM 640 N N . CYS A 1 82 ? -19.188 -0.406 1.460 1.00 94.19 82 CYS A N 1
ATOM 641 C CA . CYS A 1 82 ? -19.214 -1.752 0.892 1.00 94.19 82 CYS A CA 1
ATOM 642 C C . CYS A 1 82 ? -20.042 -1.852 -0.392 1.00 94.19 82 CYS A C 1
ATOM 644 O O . CYS A 1 82 ? -19.574 -2.451 -1.357 1.00 94.19 82 CYS A O 1
ATOM 646 N N . GLN A 1 83 ? -21.179 -1.158 -0.468 1.00 95.88 83 GLN A N 1
ATOM 647 C CA . GLN A 1 83 ? -22.006 -1.109 -1.677 1.00 95.88 83 GLN A CA 1
ATOM 648 C C . GLN A 1 83 ? -21.246 -0.542 -2.890 1.00 95.88 83 GLN A C 1
ATOM 650 O O . GLN A 1 83 ? -21.272 -1.114 -3.977 1.00 95.88 83 GLN A O 1
ATOM 655 N N . SER A 1 84 ? -20.517 0.562 -2.696 1.00 95.81 84 SER A N 1
ATOM 656 C CA . SER A 1 84 ? -19.717 1.201 -3.751 1.00 95.81 84 SER A CA 1
ATOM 657 C C . SER A 1 84 ? -18.545 0.317 -4.185 1.00 95.81 84 SER A C 1
ATOM 659 O O . SER A 1 84 ? -18.256 0.186 -5.374 1.00 95.81 84 SER A O 1
ATOM 661 N N . LEU A 1 85 ? -17.887 -0.346 -3.230 1.00 93.69 85 LEU A N 1
ATOM 662 C CA . LEU A 1 85 ? -16.800 -1.285 -3.511 1.00 93.69 85 LEU A CA 1
ATOM 663 C C . LEU A 1 85 ? -17.298 -2.513 -4.286 1.00 93.69 85 LEU A C 1
ATOM 665 O O . LEU A 1 85 ? -16.639 -2.945 -5.232 1.00 93.69 85 LEU A O 1
ATOM 669 N N . ALA A 1 86 ? -18.473 -3.038 -3.945 1.00 94.19 86 ALA A N 1
ATOM 670 C CA . ALA A 1 86 ? -19.090 -4.141 -4.671 1.00 94.19 86 ALA A CA 1
ATOM 671 C C . ALA A 1 86 ? -19.465 -3.748 -6.106 1.00 94.19 86 ALA A C 1
ATOM 673 O O . ALA A 1 86 ? -19.093 -4.454 -7.041 1.00 94.19 86 ALA A O 1
ATOM 674 N N . GLN A 1 87 ? -20.094 -2.583 -6.301 1.00 95.94 87 GLN A N 1
ATOM 675 C CA . GLN A 1 87 ? -20.416 -2.046 -7.633 1.00 95.94 87 GLN A CA 1
ATOM 676 C C . GLN A 1 87 ? -19.177 -1.858 -8.517 1.00 95.94 87 GLN A C 1
ATOM 678 O O . GLN A 1 87 ? -19.244 -2.019 -9.731 1.00 95.94 87 GLN A O 1
ATOM 683 N N . ARG A 1 88 ? -18.030 -1.544 -7.910 1.00 95.38 88 ARG A N 1
ATOM 684 C CA . ARG A 1 88 ? -16.742 -1.402 -8.602 1.00 95.38 88 ARG A CA 1
ATOM 685 C C . ARG A 1 88 ? -16.001 -2.731 -8.814 1.00 95.38 88 ARG A C 1
ATOM 687 O O . ARG A 1 88 ? -14.882 -2.715 -9.315 1.00 95.38 88 ARG A O 1
ATOM 694 N N . GLY A 1 89 ? -16.581 -3.866 -8.420 1.00 95.00 89 GLY A N 1
ATOM 695 C CA . GLY A 1 89 ? -16.014 -5.199 -8.651 1.00 95.00 89 GLY A CA 1
ATOM 696 C C . GLY A 1 89 ? -14.957 -5.650 -7.637 1.00 95.00 89 GLY A C 1
ATOM 697 O O . GLY A 1 89 ? -14.300 -6.669 -7.850 1.00 95.00 89 GLY A O 1
ATOM 698 N N . PHE A 1 90 ? -14.793 -4.957 -6.504 1.00 95.25 90 PHE A N 1
ATOM 699 C CA . PHE A 1 90 ? -13.745 -5.294 -5.530 1.00 95.25 90 PHE A CA 1
ATOM 700 C C . PHE A 1 90 ? -13.967 -6.634 -4.814 1.00 95.25 90 PHE A C 1
ATOM 702 O O . PHE A 1 90 ? -13.009 -7.192 -4.285 1.00 95.25 90 PHE A O 1
ATOM 709 N N . CYS A 1 91 ? -15.184 -7.190 -4.826 1.00 94.31 91 CYS A N 1
ATOM 710 C CA . CYS A 1 91 ? -15.443 -8.523 -4.268 1.00 94.31 91 CYS A CA 1
ATOM 711 C C . CYS A 1 91 ? -14.636 -9.631 -4.975 1.00 94.31 91 CYS A C 1
ATOM 713 O O . CYS A 1 91 ? -14.295 -10.629 -4.341 1.00 94.31 91 CYS A O 1
ATOM 715 N N . ALA A 1 92 ? -14.302 -9.448 -6.260 1.00 94.00 92 ALA A N 1
ATOM 716 C CA . ALA A 1 92 ? -13.566 -10.421 -7.070 1.00 94.00 92 ALA A CA 1
ATOM 717 C C . ALA A 1 92 ? -12.088 -10.048 -7.307 1.00 94.00 92 ALA A C 1
ATOM 719 O O . ALA A 1 92 ? -11.318 -10.867 -7.806 1.00 94.00 92 ALA A O 1
ATOM 720 N N . GLU A 1 93 ? -11.661 -8.834 -6.947 1.00 94.56 93 GLU A N 1
ATOM 721 C CA . GLU A 1 93 ? -10.288 -8.375 -7.177 1.00 94.56 93 GLU A CA 1
ATOM 722 C C . GLU A 1 93 ? -9.318 -9.007 -6.165 1.00 94.56 93 GLU A C 1
ATOM 724 O O . GLU A 1 93 ? -9.337 -8.706 -4.966 1.00 94.56 93 GLU A O 1
ATOM 729 N N . ILE A 1 94 ? -8.417 -9.860 -6.665 1.00 92.69 94 ILE A N 1
ATOM 730 C CA . ILE A 1 94 ? -7.471 -10.654 -5.860 1.00 92.69 94 ILE A CA 1
ATOM 731 C C . ILE A 1 94 ? -6.614 -9.757 -4.961 1.00 92.69 94 ILE A C 1
ATOM 733 O O . ILE A 1 94 ? -6.393 -10.077 -3.791 1.00 92.69 94 ILE A O 1
ATOM 737 N N . ARG A 1 95 ? -6.188 -8.592 -5.468 1.00 92.25 95 ARG A N 1
ATOM 738 C CA . ARG A 1 95 ? -5.354 -7.637 -4.718 1.00 92.25 95 ARG A CA 1
ATOM 739 C C . ARG A 1 95 ? -6.016 -7.124 -3.439 1.00 92.25 95 ARG A C 1
ATOM 741 O O . ARG A 1 95 ? -5.315 -6.844 -2.471 1.00 92.25 95 ARG A O 1
ATOM 748 N N . TYR A 1 96 ? -7.346 -7.034 -3.409 1.00 89.81 96 TYR A N 1
ATOM 749 C CA . TYR A 1 96 ? -8.097 -6.518 -2.259 1.00 89.81 96 TYR A CA 1
ATOM 750 C C . TYR A 1 96 ? -8.878 -7.598 -1.514 1.00 89.81 96 TYR A C 1
ATOM 752 O O . TYR A 1 96 ? -9.510 -7.301 -0.503 1.00 89.81 96 TYR A O 1
ATOM 760 N N . GLN A 1 97 ? -8.793 -8.858 -1.942 1.00 88.75 97 GLN A N 1
ATOM 761 C CA . GLN A 1 97 ? -9.609 -9.949 -1.418 1.00 88.75 97 GLN A CA 1
ATOM 762 C C . GLN A 1 97 ? -9.529 -10.074 0.110 1.00 88.75 97 GLN A C 1
ATOM 764 O O . GLN A 1 97 ? -10.558 -10.205 0.769 1.00 88.75 97 GLN A O 1
ATOM 769 N N . ARG A 1 98 ? -8.327 -9.978 0.698 1.00 89.50 98 ARG A N 1
ATOM 770 C CA . ARG A 1 98 ? -8.147 -10.029 2.162 1.00 89.50 98 ARG A CA 1
ATOM 771 C C . ARG A 1 98 ? -8.857 -8.874 2.869 1.00 89.50 98 ARG A C 1
ATOM 773 O O . ARG A 1 98 ? -9.485 -9.086 3.901 1.00 89.50 98 ARG A O 1
ATOM 780 N N . LEU A 1 99 ? -8.753 -7.665 2.323 1.00 90.75 99 LEU A N 1
ATOM 781 C CA . LEU A 1 99 ? -9.374 -6.471 2.892 1.00 90.75 99 LEU A CA 1
ATOM 782 C C . LEU A 1 99 ? -10.902 -6.558 2.799 1.00 90.75 99 LEU A C 1
ATOM 784 O O . LEU A 1 99 ? -11.593 -6.346 3.795 1.00 90.75 99 LEU A O 1
ATOM 788 N N . ILE A 1 100 ? -11.426 -6.922 1.629 1.00 93.94 100 ILE A N 1
ATOM 789 C CA . ILE A 1 100 ? -12.868 -7.006 1.376 1.00 93.94 100 ILE A CA 1
ATOM 790 C C . ILE A 1 100 ? -13.503 -8.140 2.195 1.00 93.94 100 ILE A C 1
ATOM 792 O O . ILE A 1 100 ? -14.560 -7.933 2.783 1.00 93.94 100 ILE A O 1
ATOM 796 N N . LYS A 1 101 ? -12.814 -9.277 2.366 1.00 90.62 101 LYS A N 1
ATOM 797 C CA . LYS A 1 101 ? -13.228 -10.368 3.271 1.00 90.62 101 LYS A CA 1
ATOM 798 C C . LYS A 1 101 ? -13.311 -9.986 4.742 1.00 90.62 101 LYS A C 1
ATOM 800 O O . LYS A 1 101 ? -13.859 -10.749 5.517 1.00 90.62 101 LYS A O 1
ATOM 805 N N . ILE A 1 102 ? -12.747 -8.860 5.161 1.00 89.00 102 ILE A N 1
ATOM 806 C CA . ILE A 1 102 ? -12.848 -8.398 6.550 1.00 89.00 102 ILE A CA 1
ATOM 807 C C . ILE A 1 102 ? -13.865 -7.266 6.649 1.00 89.00 102 ILE A C 1
ATOM 809 O O . ILE A 1 102 ? -14.644 -7.214 7.599 1.00 89.00 102 ILE A O 1
ATOM 813 N N . GLN A 1 103 ? -13.839 -6.350 5.683 1.00 92.19 103 GLN A N 1
ATOM 814 C CA . GLN A 1 103 ? -14.594 -5.103 5.744 1.00 92.19 103 GLN A CA 1
ATOM 815 C C . GLN A 1 103 ? -16.009 -5.217 5.183 1.00 92.19 103 GLN A C 1
ATOM 817 O O . GLN A 1 103 ? -16.891 -4.527 5.680 1.00 92.19 103 GLN A O 1
ATOM 822 N N . CYS A 1 104 ? -16.220 -6.070 4.182 1.00 94.31 104 CYS A N 1
ATOM 823 C CA . CYS A 1 104 ? -17.464 -6.159 3.418 1.00 94.31 104 CYS A CA 1
ATOM 824 C C . CYS A 1 104 ? -17.945 -7.608 3.297 1.00 94.31 104 CYS A C 1
ATOM 826 O O . CYS A 1 104 ? -18.257 -8.099 2.211 1.00 94.31 104 CYS A O 1
ATOM 828 N N . GLN A 1 105 ? -17.914 -8.319 4.424 1.00 91.94 105 GLN A N 1
ATOM 829 C CA . GLN A 1 105 ? -18.243 -9.739 4.505 1.00 91.94 105 GLN A CA 1
ATOM 830 C C . GLN A 1 105 ? -19.674 -10.032 4.070 1.00 91.94 105 GLN A C 1
ATOM 832 O O . GLN A 1 105 ? -19.908 -11.022 3.382 1.00 91.94 105 GLN A O 1
ATOM 837 N N . GLN A 1 106 ? -20.612 -9.170 4.447 1.00 91.19 106 GLN A N 1
ATOM 838 C CA . GLN A 1 106 ? -22.023 -9.343 4.149 1.00 91.19 106 GLN A CA 1
ATOM 839 C C . GLN A 1 106 ? -22.318 -8.913 2.715 1.00 91.19 106 GLN A C 1
ATOM 841 O O . GLN A 1 106 ? -22.850 -9.714 1.950 1.00 91.19 106 GLN A O 1
ATOM 846 N N . THR A 1 107 ? -21.890 -7.711 2.311 1.00 93.75 107 THR A N 1
ATOM 847 C CA . THR A 1 107 ? -22.116 -7.211 0.943 1.00 93.75 107 THR A CA 1
ATOM 848 C C . THR A 1 107 ? -21.506 -8.134 -0.120 1.00 93.75 107 THR A C 1
ATOM 850 O O . THR A 1 107 ? -22.123 -8.364 -1.155 1.00 93.75 107 THR A O 1
ATOM 853 N N . CYS A 1 108 ? -20.306 -8.680 0.109 1.00 93.31 108 CYS A N 1
ATOM 854 C CA . CYS A 1 108 ? -19.651 -9.576 -0.852 1.00 93.31 108 CYS A CA 1
ATOM 855 C C . CYS A 1 108 ? -19.977 -11.066 -0.642 1.00 93.31 108 CYS A C 1
ATOM 857 O O . CYS A 1 108 ? -19.380 -11.910 -1.310 1.00 93.31 108 CYS A O 1
ATOM 859 N N . GLY A 1 109 ? -20.892 -11.410 0.273 1.00 91.25 109 GLY A N 1
ATOM 860 C CA . GLY A 1 109 ? -21.360 -12.788 0.460 1.00 91.25 109 GLY A CA 1
ATOM 861 C C . GLY A 1 109 ? -20.327 -13.751 1.056 1.00 91.25 109 GLY A C 1
ATOM 862 O O . GLY A 1 109 ? -20.390 -14.952 0.818 1.00 91.25 109 GLY A O 1
ATOM 863 N N . PHE A 1 110 ? -19.366 -13.252 1.833 1.00 89.62 110 PHE A N 1
ATOM 864 C CA . PHE A 1 110 ? -18.361 -14.073 2.521 1.00 89.62 110 PHE A CA 1
ATOM 865 C C . PHE A 1 110 ? -18.841 -14.652 3.853 1.00 89.62 110 PHE A C 1
ATOM 867 O O . PHE A 1 110 ? -18.105 -15.393 4.504 1.00 89.62 110 PHE A O 1
ATOM 874 N N . CYS A 1 111 ? -20.070 -14.337 4.251 1.00 88.00 111 CYS A N 1
ATOM 875 C CA . CYS A 1 111 ? -20.727 -14.943 5.393 1.00 88.00 111 CYS A CA 1
ATOM 876 C C . CYS A 1 111 ? -21.033 -16.418 5.141 1.00 88.00 111 CYS A C 1
ATOM 878 O O . CYS A 1 111 ? -22.102 -16.766 4.651 1.00 88.00 111 CYS A O 1
ATOM 880 N N . THR A 1 112 ? -20.114 -17.303 5.513 1.00 71.44 112 THR A N 1
ATOM 881 C CA . THR A 1 112 ? -20.420 -18.725 5.660 1.00 71.44 112 THR A CA 1
ATOM 882 C C . THR A 1 112 ? -21.035 -18.927 7.038 1.00 71.44 112 THR A C 1
ATOM 884 O O . THR A 1 112 ? -20.328 -18.875 8.045 1.00 71.44 112 THR A O 1
ATOM 887 N N . SER A 1 113 ? -22.349 -19.130 7.106 1.00 59.66 113 SER A N 1
ATOM 888 C CA . SER A 1 113 ? -22.989 -19.614 8.327 1.00 59.66 113 SER A CA 1
ATOM 889 C C . SER A 1 113 ? -22.359 -20.956 8.686 1.00 59.66 113 SER A C 1
ATOM 891 O O . SER A 1 113 ? -22.542 -21.937 7.963 1.00 59.66 113 SER A O 1
ATOM 893 N N . ILE A 1 114 ? -21.602 -21.010 9.779 1.00 56.84 114 ILE A N 1
ATOM 894 C CA . ILE A 1 114 ? -21.202 -22.285 10.367 1.00 56.84 114 ILE A CA 1
ATOM 895 C C . ILE A 1 114 ? -22.481 -22.887 10.959 1.00 56.84 114 ILE A C 1
ATOM 897 O O . ILE A 1 114 ? -22.840 -22.618 12.099 1.00 56.84 114 ILE A O 1
ATOM 901 N N . LEU A 1 115 ? -23.213 -23.656 10.155 1.00 54.72 115 LEU A N 1
ATOM 902 C CA . LEU A 1 115 ? -24.194 -24.619 10.643 1.00 54.72 115 LEU A CA 1
ATOM 903 C C . LEU A 1 115 ? -23.432 -25.910 10.959 1.00 54.72 115 LEU A C 1
ATOM 905 O O . LEU A 1 115 ? -23.478 -26.869 10.196 1.00 54.72 115 LEU A O 1
ATOM 909 N N . LEU A 1 116 ? -22.688 -25.922 12.066 1.00 51.72 116 LEU A N 1
ATOM 910 C CA . LEU A 1 116 ? -22.178 -27.161 12.658 1.00 51.72 116 LEU A CA 1
ATOM 911 C C . LEU A 1 116 ? -23.039 -27.514 13.876 1.00 51.72 116 LEU A C 1
ATOM 913 O O . LEU A 1 116 ? -22.712 -27.203 15.013 1.00 51.72 116 LEU A O 1
ATOM 917 N N . SER A 1 117 ? -24.190 -28.108 13.554 1.00 46.31 117 SER A N 1
ATOM 918 C CA . SER A 1 117 ? -24.797 -29.283 14.196 1.00 46.31 117 SER A CA 1
ATOM 919 C C . SER A 1 117 ? -24.623 -29.477 15.715 1.00 46.31 117 SER A C 1
ATOM 921 O O . SER A 1 117 ? -23.770 -30.247 16.157 1.00 46.31 117 SER A O 1
ATOM 923 N N . GLU A 1 118 ? -25.555 -28.944 16.504 1.00 48.12 118 GLU A N 1
ATOM 924 C CA . GLU A 1 118 ? -25.972 -29.579 17.759 1.00 48.12 118 GLU A CA 1
ATOM 925 C C . GLU A 1 118 ? -26.959 -30.711 17.435 1.00 48.12 118 GLU A C 1
ATOM 927 O O . GLU A 1 118 ? -28.163 -30.496 17.360 1.00 48.12 118 GLU A O 1
ATOM 932 N N . THR A 1 119 ? -26.466 -31.929 17.208 1.00 44.84 119 THR A N 1
ATOM 933 C CA . THR A 1 119 ? -27.295 -33.145 17.339 1.00 44.84 119 THR A CA 1
ATOM 934 C C . THR A 1 119 ? -26.480 -34.271 17.974 1.00 44.84 119 THR A C 1
ATOM 936 O O . THR A 1 119 ? -26.258 -35.317 17.381 1.00 44.84 119 THR A O 1
ATOM 939 N N . ASN A 1 120 ? -26.037 -34.074 19.219 1.00 45.16 120 ASN A N 1
ATOM 940 C CA . ASN A 1 120 ? -25.722 -35.209 20.091 1.00 45.16 120 ASN A CA 1
ATOM 941 C C . ASN A 1 120 ? -27.007 -35.623 20.810 1.00 45.16 120 ASN A C 1
ATOM 943 O O . ASN A 1 120 ? -27.293 -35.207 21.930 1.00 45.16 120 ASN A O 1
ATOM 947 N N . GLN A 1 121 ? -27.806 -36.410 20.097 1.00 44.16 121 GLN A N 1
ATOM 948 C CA . GLN A 1 121 ? -28.960 -37.125 20.615 1.00 44.16 121 GLN A CA 1
ATOM 949 C C . GLN A 1 121 ? -28.455 -38.191 21.601 1.00 44.16 121 GLN A C 1
ATOM 951 O O . GLN A 1 121 ? -27.675 -39.068 21.232 1.00 44.16 121 GLN A O 1
ATOM 956 N N . GLN A 1 122 ? -28.863 -38.085 22.867 1.00 40.38 122 GLN A N 1
ATOM 957 C CA . GLN A 1 122 ? -28.705 -39.139 23.866 1.00 40.38 122 GLN A CA 1
ATOM 958 C C . GLN A 1 122 ? -29.402 -40.401 23.352 1.00 40.38 122 GLN A C 1
ATOM 960 O O . GLN A 1 122 ? -30.628 -40.467 23.307 1.00 40.38 122 GLN A O 1
ATOM 965 N N . ILE A 1 123 ? -28.620 -41.399 22.952 1.00 44.16 123 ILE A N 1
ATOM 966 C CA . ILE A 1 123 ? -29.116 -42.764 22.831 1.00 44.16 123 ILE A CA 1
ATOM 967 C C . ILE A 1 123 ? -29.019 -43.361 24.235 1.00 44.16 123 ILE A C 1
ATOM 969 O O . ILE A 1 123 ? -27.950 -43.785 24.673 1.00 44.16 123 ILE A O 1
ATOM 973 N N . GLU A 1 124 ? -30.137 -43.350 24.959 1.00 42.44 124 GLU A N 1
ATOM 974 C CA . GLU A 1 124 ? -30.341 -44.265 26.077 1.00 42.44 124 GLU A CA 1
ATOM 975 C C . GLU A 1 124 ? -30.336 -45.694 25.524 1.00 42.44 124 GLU A C 1
ATOM 977 O O . GLU A 1 124 ? -31.223 -46.072 24.759 1.00 42.44 124 GLU A O 1
ATOM 982 N N . ILE A 1 125 ? -29.349 -46.501 25.911 1.00 43.88 125 ILE A N 1
ATOM 983 C CA . ILE A 1 125 ? -29.423 -47.954 25.751 1.00 43.88 125 ILE A CA 1
ATOM 984 C C . ILE A 1 125 ? -29.600 -48.541 27.148 1.00 43.88 125 ILE A C 1
ATOM 986 O O . ILE A 1 125 ? -28.638 -48.838 27.853 1.00 43.88 125 ILE A O 1
ATOM 990 N N . ASN A 1 126 ? -30.858 -48.677 27.563 1.00 36.66 126 ASN A N 1
ATOM 991 C CA . ASN A 1 126 ? -31.221 -49.636 28.596 1.00 36.66 126 ASN A CA 1
ATOM 992 C C . ASN A 1 126 ? -31.123 -51.043 27.991 1.00 36.66 126 ASN A C 1
ATOM 994 O O . ASN A 1 126 ? -31.858 -51.369 27.062 1.00 36.66 126 ASN A O 1
ATOM 998 N N . GLY A 1 127 ? -30.233 -51.875 28.533 1.00 35.16 127 GLY A N 1
ATOM 999 C CA . GLY A 1 127 ? -30.080 -53.270 28.125 1.00 35.16 1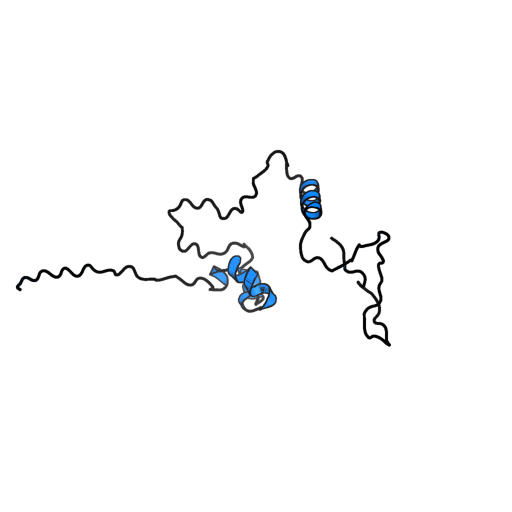27 GLY A CA 1
ATOM 1000 C C . GLY A 1 127 ? -29.156 -54.065 29.048 1.00 35.16 127 GLY A C 1
ATOM 1001 O O . GLY A 1 127 ? -27.957 -54.133 28.813 1.00 35.16 127 GLY A O 1
ATOM 1002 N N . LYS A 1 128 ? -29.748 -54.673 30.088 1.00 37.12 128 LYS A N 1
ATOM 1003 C CA . LYS A 1 128 ? -29.355 -55.971 30.692 1.00 37.12 128 LYS A CA 1
ATOM 1004 C C . LYS A 1 128 ? -28.834 -56.933 29.594 1.00 37.12 128 LYS A C 1
ATOM 1006 O O . LYS A 1 128 ? -29.389 -56.910 28.504 1.00 37.12 128 LYS A O 1
ATOM 1011 N N . GLU A 1 129 ? -27.837 -57.806 29.760 1.00 33.06 129 GLU A N 1
ATOM 1012 C CA . GLU A 1 129 ? -27.565 -58.765 30.840 1.00 33.06 129 GLU A CA 1
ATOM 1013 C C . GLU A 1 129 ? -26.247 -59.543 30.533 1.00 33.06 129 GLU A C 1
ATOM 1015 O O . GLU A 1 129 ? -25.859 -59.643 29.373 1.00 33.06 129 GLU A O 1
ATOM 1020 N N . VAL A 1 130 ? -25.655 -60.157 31.572 1.00 37.56 130 VAL A N 1
ATOM 1021 C CA . VAL A 1 130 ? -24.839 -61.404 31.584 1.00 37.56 130 VAL A CA 1
ATOM 1022 C C . VAL A 1 130 ? -23.451 -61.426 30.909 1.00 37.56 130 VAL A C 1
ATOM 1024 O O . VAL A 1 130 ? -23.325 -61.555 29.694 1.00 37.56 130 VAL A O 1
ATOM 1027 N N . SER A 1 131 ? -22.400 -61.517 31.738 1.00 34.22 131 SER A N 1
ATOM 1028 C CA . SER A 1 131 ? -21.617 -62.759 31.898 1.00 34.22 131 SER A CA 1
ATOM 1029 C C . SER A 1 131 ? -20.896 -62.805 33.241 1.00 34.22 131 SER A C 1
ATOM 1031 O O . SER A 1 131 ? -20.635 -61.724 33.811 1.00 34.22 131 SER A O 1
#

Radius of gyration: 27.08 Å; chains: 1; bounding box: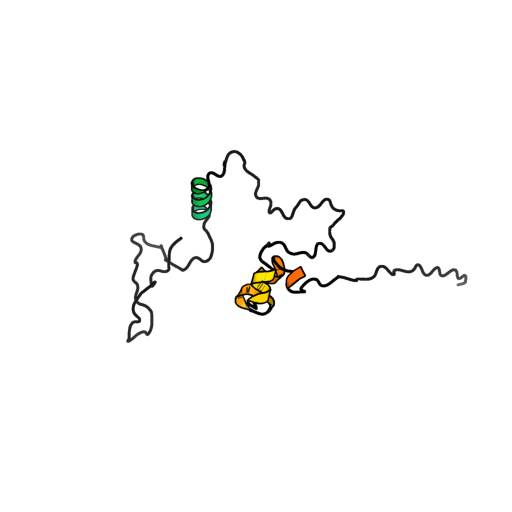 59×78×52 Å

pLDDT: mean 76.67, std 19.83, range [33.06, 95.94]

Secondary structure (DSSP, 8-state):
----TTTTPPBPTTT-SBPP----SSTT-------S--HHHHHHHHHHTT--TTS------------TT--S----B--TTHHHHHHTTTTT-GGGHHHHHHHBTTTTT----------------------

Sequence (131 aa):
MHYDGTAFGRIDKRSRKPMMTMRPKRDGIVLRDNLELTDLDIEKLQILSGCDSTKKRKFRPKVGAVDSKDLGNSCGDRSLNCQSLAQRGFCAEIRYQRLIKIQCQQTCGFCTSILLSETNQQIEINGKEVS

Foldseek 3Di:
DFAFQQPPADQDPVVRHGDGPDDDPDPPDGGHDDPDQDPVNVVVVCVVVVPPPVPPPVPPVPPPVPVVPPPFFPQAAQDPCLVVCVVVVVLPDPVCVVVCCVHVRPSSVVRDHPPPDPDPDDDDDDDDDDD

InterPro domains:
  IPR001506 Peptidase M12A [PS51864] (1-52)
  IPR003582 ShKT domain [PF01549] (74-111)
  IPR003582 ShKT domain [PS51670] (75-111)
  IPR003582 ShKT domain [SM00254] (74-112)

Organism: Meloidogyne incognita (NCBI:txid6306)